Protein AF-A0A7M3Y4U2-F1 (afdb_monomer)

Radius of gyration: 15.52 Å; Cα contacts (8 Å, |Δi|>4): 144; chains: 1; bounding box: 32×46×36 Å

Solvent-accessible surface area (backbone atoms only — not comparable to full-atom values): 6917 Å² total; per-residue (Å²): 133,82,71,52,59,46,69,61,58,70,88,85,63,53,74,67,56,45,51,53,48,48,48,63,76,41,49,93,71,68,41,73,40,71,36,90,84,83,67,44,84,40,71,54,54,86,77,40,55,74,40,48,49,84,37,70,68,49,41,52,54,48,53,53,50,51,55,50,42,53,54,44,35,75,76,33,85,86,51,80,69,74,58,90,70,64,64,53,79,35,47,36,38,36,48,44,80,38,100,87,76,47,73,47,79,48,64,28,26,27,34,77,78,132

Nearest PDB structures (foldseek):
  7oq4-assembly1_H  TM=7.640E-01  e=1.703E-04  Sulfolobus acidocaldarius DSM 639
  5flm-assembly1_E  TM=7.766E-01  e=2.681E-04  Bos taurus
  9bz0-assembly1_E  TM=7.769E-01  e=4.221E-04  Sus scrofa
  5iy8-assembly1_E  TM=7.600E-01  e=1.116E-03  Homo sapiens
  8yqt-assembly1_D  TM=7.528E-01  e=2.953E-03  African swine fever virus

Structure (mmCIF, N/CA/C/O backbone):
data_AF-A0A7M3Y4U2-F1
#
_entry.id   AF-A0A7M3Y4U2-F1
#
loop_
_atom_site.group_PDB
_atom_site.id
_atom_site.type_symbol
_atom_site.label_atom_id
_atom_site.label_alt_id
_atom_site.label_comp_id
_atom_site.label_asym_id
_atom_site.label_entity_id
_atom_site.label_seq_id
_atom_site.pdbx_PDB_ins_code
_atom_site.Cartn_x
_atom_site.Cartn_y
_atom_site.Cartn_z
_atom_site.occupancy
_atom_site.B_iso_or_equiv
_atom_site.auth_seq_id
_atom_site.auth_comp_id
_atom_site.auth_asym_id
_atom_site.auth_atom_id
_atom_site.pdbx_PDB_model_num
ATOM 1 N N . MET A 1 1 ? -1.571 -21.587 -3.862 1.00 48.47 1 MET A N 1
ATOM 2 C CA . MET A 1 1 ? -1.435 -21.076 -2.480 1.00 48.47 1 MET A CA 1
ATOM 3 C C . MET A 1 1 ? -1.798 -19.604 -2.533 1.00 48.47 1 MET A C 1
ATOM 5 O O . MET A 1 1 ? -1.183 -18.904 -3.318 1.00 48.47 1 MET A O 1
ATOM 9 N N . VAL A 1 2 ? -2.845 -19.166 -1.828 1.00 50.56 2 VAL A N 1
ATOM 10 C CA . VAL A 1 2 ? -3.208 -17.734 -1.793 1.00 50.56 2 VAL A CA 1
ATOM 11 C C . VAL A 1 2 ? -2.218 -17.045 -0.852 1.00 50.56 2 VAL A C 1
ATOM 13 O O . VAL A 1 2 ? -2.033 -17.578 0.249 1.00 50.56 2 VAL A O 1
ATOM 16 N N . PRO A 1 3 ? -1.556 -15.950 -1.259 1.00 65.62 3 PRO A N 1
ATOM 17 C CA . PRO A 1 3 ? -0.688 -15.184 -0.373 1.00 65.62 3 PRO A CA 1
ATOM 18 C C . PRO A 1 3 ? -1.444 -14.801 0.903 1.00 65.62 3 PRO A C 1
ATOM 20 O O . PRO A 1 3 ? -2.605 -14.408 0.854 1.00 65.62 3 PRO A O 1
ATOM 23 N N . HIS A 1 4 ? -0.810 -14.945 2.067 1.00 83.81 4 HIS A N 1
ATOM 24 C CA . HIS A 1 4 ? -1.434 -14.524 3.328 1.00 83.81 4 HIS A CA 1
ATOM 25 C C . HIS A 1 4 ? -1.507 -12.999 3.452 1.00 83.81 4 HIS A C 1
ATOM 27 O O . HIS A 1 4 ? -2.274 -12.489 4.266 1.00 83.81 4 HIS A O 1
ATOM 33 N N . GLN A 1 5 ? -0.677 -12.283 2.694 1.00 92.00 5 GLN A N 1
ATOM 34 C CA . GLN A 1 5 ? -0.603 -10.830 2.680 1.00 92.00 5 GLN A CA 1
ATOM 35 C C . GLN A 1 5 ? -0.321 -10.363 1.254 1.00 92.00 5 GLN A C 1
ATOM 37 O O . GLN A 1 5 ? 0.520 -10.956 0.577 1.00 92.00 5 GLN A O 1
ATOM 42 N N . GLU A 1 6 ? -1.028 -9.328 0.814 1.00 94.00 6 GLU A N 1
ATOM 43 C CA . GLU A 1 6 ? -0.902 -8.746 -0.521 1.00 94.00 6 GLU A CA 1
ATOM 44 C C . GLU A 1 6 ? -1.127 -7.232 -0.480 1.00 94.00 6 GLU A C 1
ATOM 46 O O . GLU A 1 6 ? -1.820 -6.716 0.398 1.00 94.00 6 GLU A O 1
ATOM 51 N N . LEU A 1 7 ? -0.505 -6.516 -1.414 1.00 96.56 7 LEU A N 1
ATOM 52 C CA . LEU A 1 7 ? -0.715 -5.082 -1.584 1.00 96.56 7 LEU A CA 1
ATOM 53 C C . LEU A 1 7 ? -2.092 -4.836 -2.210 1.00 96.56 7 LEU A C 1
ATOM 55 O O . LEU A 1 7 ? -2.477 -5.539 -3.144 1.00 96.56 7 LEU A O 1
ATOM 59 N N . VAL A 1 8 ? -2.816 -3.828 -1.727 1.00 96.69 8 VAL A N 1
ATOM 60 C CA . VAL A 1 8 ? -4.044 -3.372 -2.383 1.00 96.69 8 VAL A CA 1
ATOM 61 C C . VAL A 1 8 ? -3.674 -2.540 -3.617 1.00 96.69 8 VAL A C 1
ATOM 63 O O . VAL A 1 8 ? -2.973 -1.526 -3.527 1.00 96.69 8 VAL A O 1
ATOM 66 N N . GLY A 1 9 ? -4.129 -2.998 -4.784 1.00 96.00 9 GLY A N 1
ATOM 67 C CA . GLY A 1 9 ? -3.763 -2.428 -6.081 1.00 96.00 9 GLY A CA 1
ATOM 68 C C . GLY A 1 9 ? -2.353 -2.805 -6.546 1.00 96.00 9 GLY A C 1
ATOM 69 O O . GLY A 1 9 ? -1.506 -3.257 -5.774 1.00 96.00 9 GLY A O 1
ATOM 70 N N . ALA A 1 10 ? -2.081 -2.605 -7.837 1.00 95.25 10 ALA A N 1
ATOM 71 C CA . ALA A 1 10 ? -0.755 -2.864 -8.391 1.00 95.25 10 ALA A CA 1
ATOM 72 C C . ALA A 1 10 ? 0.284 -1.829 -7.891 1.00 95.25 10 ALA A C 1
ATOM 74 O O . ALA A 1 10 ? -0.086 -0.721 -7.494 1.00 95.25 10 ALA A O 1
ATOM 75 N N . PRO A 1 11 ? 1.588 -2.163 -7.880 1.00 94.56 11 PRO A N 1
ATOM 76 C CA . PRO A 1 11 ? 2.636 -1.256 -7.406 1.00 94.56 11 PRO A CA 1
ATOM 77 C C . PRO A 1 11 ? 2.694 0.076 -8.163 1.00 94.56 11 PRO A C 1
ATOM 79 O O . PRO A 1 11 ? 2.754 1.131 -7.539 1.00 94.56 11 PRO A O 1
ATOM 82 N N . ASN A 1 12 ? 2.633 0.021 -9.495 1.00 94.00 12 ASN A N 1
ATOM 83 C CA . ASN A 1 12 ? 2.857 1.153 -10.391 1.00 94.00 12 ASN A CA 1
ATOM 84 C C . ASN A 1 12 ? 1.539 1.595 -11.051 1.00 94.00 12 ASN A C 1
ATOM 86 O O . ASN A 1 12 ? 1.275 1.276 -12.208 1.00 94.00 12 ASN A O 1
ATOM 90 N N . ILE A 1 13 ? 0.687 2.254 -10.266 1.00 94.50 13 ILE A N 1
ATOM 91 C CA . ILE A 1 13 ? -0.629 2.772 -10.675 1.00 94.50 13 ILE A CA 1
ATOM 92 C C . ILE A 1 13 ? -0.721 4.263 -10.363 1.00 94.50 13 ILE A C 1
ATOM 94 O O . ILE A 1 13 ? 0.068 4.790 -9.573 1.00 94.50 13 ILE A O 1
ATOM 98 N N . SER A 1 14 ? -1.670 4.955 -10.988 1.00 93.75 14 SER A N 1
ATOM 99 C CA . SER A 1 14 ? -1.904 6.368 -10.688 1.00 93.75 14 SER A CA 1
ATOM 100 C C . SER A 1 14 ? -2.484 6.558 -9.276 1.00 93.75 14 SER A C 1
ATOM 102 O O . SER A 1 14 ? -3.020 5.628 -8.674 1.00 93.75 14 SER A O 1
ATOM 104 N N . ALA A 1 15 ? -2.408 7.781 -8.741 1.00 92.06 15 ALA A N 1
ATOM 105 C CA . ALA A 1 15 ? -3.023 8.105 -7.451 1.00 92.06 15 ALA A CA 1
ATOM 106 C C . ALA A 1 15 ? -4.555 7.938 -7.480 1.00 92.06 15 ALA A C 1
ATOM 108 O O . ALA A 1 15 ? -5.147 7.508 -6.494 1.00 92.06 15 ALA A O 1
ATOM 109 N N . GLU A 1 16 ? -5.186 8.225 -8.622 1.00 93.50 16 GLU A N 1
ATOM 110 C CA . GLU A 1 16 ? -6.626 8.041 -8.837 1.00 93.50 16 GLU A CA 1
ATOM 111 C C . GLU A 1 16 ? -7.006 6.555 -8.835 1.00 93.50 16 GLU A C 1
ATOM 113 O O . GLU A 1 16 ? -7.962 6.156 -8.173 1.00 93.50 16 GLU A O 1
ATOM 118 N N . GLU A 1 17 ? -6.226 5.718 -9.528 1.00 95.75 17 GLU A N 1
ATOM 119 C CA . GLU A 1 17 ? -6.417 4.263 -9.543 1.00 95.75 17 GLU A CA 1
ATOM 120 C C . GLU A 1 17 ? -6.192 3.659 -8.158 1.00 95.75 17 GLU A C 1
ATOM 122 O O . GLU A 1 17 ? -6.974 2.813 -7.722 1.00 95.75 17 GLU A O 1
ATOM 127 N N . GLN A 1 18 ? -5.155 4.117 -7.447 1.00 95.69 18 GLN A N 1
ATOM 128 C CA . GLN A 1 18 ? -4.907 3.726 -6.064 1.00 95.69 18 GLN A CA 1
ATOM 129 C C . GLN A 1 18 ? -6.100 4.088 -5.175 1.00 95.69 18 GLN A C 1
ATOM 131 O O . GLN A 1 18 ? -6.591 3.233 -4.441 1.00 95.69 18 GLN A O 1
ATOM 136 N N . PHE A 1 19 ? -6.584 5.329 -5.249 1.00 95.19 19 PHE A N 1
ATOM 137 C CA . PHE A 1 19 ? -7.742 5.766 -4.478 1.00 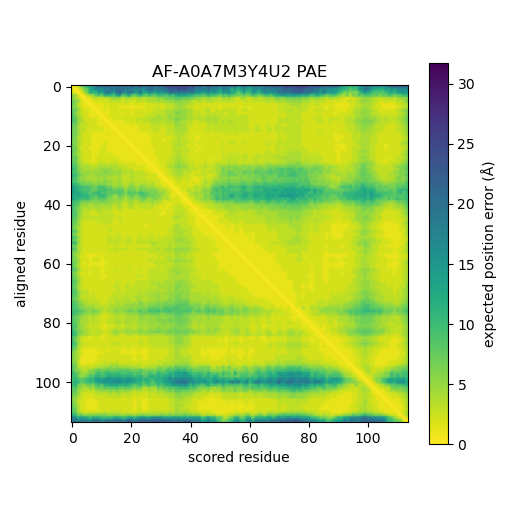95.19 19 PHE A CA 1
ATOM 138 C C . PHE A 1 19 ? -8.975 4.910 -4.784 1.00 95.19 19 PHE A C 1
ATOM 140 O O . PHE A 1 19 ? -9.656 4.484 -3.854 1.00 95.19 19 PHE A O 1
ATOM 147 N N . ALA A 1 20 ? -9.245 4.617 -6.059 1.00 95.81 20 ALA A N 1
ATOM 148 C CA . ALA A 1 20 ? -10.393 3.814 -6.467 1.00 95.81 20 ALA A CA 1
ATOM 149 C C 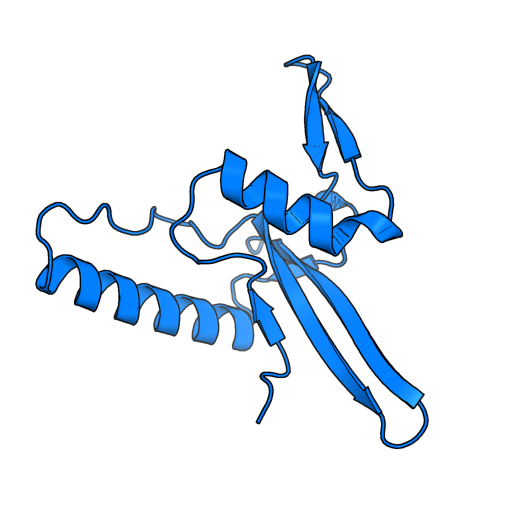. ALA A 1 20 ? -10.345 2.390 -5.884 1.00 95.81 20 ALA A C 1
ATOM 151 O O . ALA A 1 20 ? -11.306 1.964 -5.242 1.00 95.81 20 ALA A O 1
ATOM 152 N N . VAL A 1 21 ? -9.221 1.678 -6.043 1.00 97.31 21 VAL A N 1
ATOM 153 C CA . VAL A 1 21 ? -9.088 0.291 -5.559 1.00 97.31 21 VAL A CA 1
ATOM 154 C C . VAL A 1 21 ? -9.027 0.205 -4.032 1.00 97.31 21 VAL A C 1
ATOM 156 O O . VAL A 1 21 ? -9.624 -0.693 -3.440 1.00 97.31 21 VAL A O 1
ATOM 159 N N . GLU A 1 22 ? -8.347 1.147 -3.368 1.00 97.00 22 GLU A N 1
ATOM 160 C CA . GLU A 1 22 ? -8.301 1.196 -1.902 1.00 97.00 22 GLU A CA 1
ATOM 161 C C . GLU A 1 22 ? -9.675 1.555 -1.315 1.00 97.00 22 GLU A C 1
ATOM 163 O O . GLU A 1 22 ? -10.062 0.983 -0.298 1.00 97.00 22 GLU A O 1
ATOM 168 N N . SER A 1 23 ? -10.439 2.443 -1.963 1.00 95.56 23 SER A N 1
ATOM 169 C CA . SER A 1 23 ? -11.799 2.801 -1.534 1.00 95.56 23 SER A CA 1
ATOM 170 C C . SER A 1 23 ? -12.783 1.649 -1.679 1.00 95.56 23 SER A C 1
ATOM 172 O O . SER A 1 23 ? -13.611 1.456 -0.793 1.00 95.56 23 SER A O 1
ATOM 174 N N . GLU A 1 24 ? -12.687 0.872 -2.758 1.00 95.56 24 GLU A N 1
ATOM 175 C CA . GLU A 1 24 ? -13.530 -0.309 -2.964 1.00 95.56 24 GLU A CA 1
ATOM 176 C C . GLU A 1 24 ? -13.278 -1.371 -1.885 1.00 95.56 24 GLU A C 1
ATOM 178 O O . GLU A 1 24 ? -14.212 -1.846 -1.242 1.00 95.56 24 GLU A O 1
ATOM 183 N N . GLU A 1 25 ? -12.012 -1.708 -1.627 1.00 94.88 25 GLU A N 1
ATOM 184 C CA . GLU A 1 25 ? -11.641 -2.707 -0.615 1.00 94.88 25 GLU A CA 1
ATOM 185 C C . GLU A 1 25 ? -12.002 -2.271 0.814 1.00 94.88 25 GLU A C 1
ATOM 187 O O . GLU A 1 25 ? -12.296 -3.111 1.668 1.00 94.88 25 GLU A O 1
ATOM 192 N N . LEU A 1 26 ? -11.983 -0.963 1.086 1.00 95.44 26 LEU A N 1
ATOM 193 C CA . LEU A 1 26 ? -12.225 -0.396 2.413 1.00 95.44 26 LEU A CA 1
ATOM 194 C C . LEU A 1 26 ?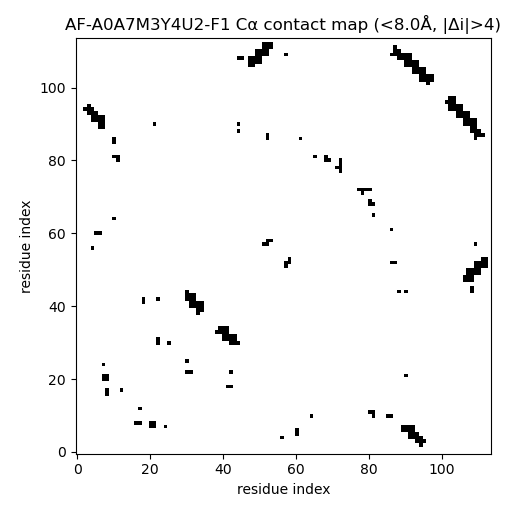 -13.646 0.148 2.615 1.00 95.44 26 LEU A C 1
ATOM 196 O O . LEU A 1 26 ? -13.933 0.691 3.687 1.00 95.44 26 LEU A O 1
ATOM 200 N N . GLU A 1 27 ? -14.542 -0.040 1.641 1.00 94.12 27 GLU A N 1
ATOM 201 C CA . GLU A 1 27 ? -15.945 0.392 1.700 1.00 94.12 27 GLU A CA 1
ATOM 202 C C . GLU A 1 27 ? -16.648 -0.014 3.010 1.00 94.12 27 GLU A C 1
ATOM 204 O O . GLU A 1 27 ? -17.233 0.871 3.644 1.00 94.12 27 GLU A O 1
ATOM 209 N N . PRO A 1 28 ? -16.485 -1.252 3.536 1.00 91.56 28 PRO A N 1
ATOM 210 C CA . PRO A 1 28 ? -17.182 -1.675 4.753 1.00 91.56 28 PRO A CA 1
ATOM 211 C C . PRO A 1 28 ? -16.819 -0.885 6.018 1.00 91.56 28 PRO A C 1
ATOM 213 O O . PRO A 1 28 ? -17.517 -0.983 7.029 1.00 91.56 28 PRO A O 1
ATOM 216 N N . TRP A 1 29 ? -15.710 -0.139 6.000 1.00 90.44 29 TRP A N 1
ATOM 217 C CA . TRP A 1 29 ? -15.234 0.654 7.134 1.00 90.44 29 TRP A CA 1
ATOM 218 C C . TRP A 1 29 ? -15.598 2.139 7.041 1.00 90.44 29 TRP A C 1
ATOM 220 O O . TRP A 1 29 ? -15.287 2.877 7.975 1.00 90.44 29 TRP A O 1
ATOM 230 N N . SER A 1 30 ? -16.255 2.584 5.962 1.00 90.25 30 SER A N 1
ATOM 231 C CA . SER A 1 30 ? -16.703 3.975 5.780 1.00 90.25 30 SER A CA 1
ATOM 232 C C . SER A 1 30 ? -15.601 5.011 6.054 1.00 90.25 30 SER A C 1
ATOM 234 O O . SER A 1 30 ? -15.801 5.979 6.788 1.00 90.25 30 SER A O 1
ATOM 236 N N . LEU A 1 31 ? -14.412 4.792 5.482 1.00 92.00 31 LEU A N 1
ATOM 237 C CA . LEU A 1 31 ? -13.218 5.615 5.730 1.00 92.00 31 LEU A CA 1
ATOM 238 C C . LEU A 1 31 ? -13.106 6.854 4.827 1.00 92.00 31 LEU A C 1
ATOM 240 O O . LEU A 1 31 ? -12.144 7.609 4.960 1.00 92.00 31 LEU A O 1
ATOM 244 N N . ILE A 1 32 ? -14.047 7.076 3.908 1.00 92.81 32 ILE A N 1
ATOM 245 C CA . ILE A 1 32 ? -14.026 8.235 3.005 1.00 92.81 32 ILE A CA 1
ATOM 246 C C . ILE A 1 32 ? -14.365 9.508 3.790 1.00 92.81 32 ILE A C 1
ATOM 248 O O . ILE A 1 32 ? -15.379 9.579 4.485 1.00 92.81 32 ILE A O 1
ATOM 252 N N . GLN A 1 33 ? -13.523 10.528 3.654 1.00 92.81 33 GLN A N 1
ATOM 253 C CA . GLN A 1 33 ? -13.691 11.852 4.246 1.00 92.81 33 GLN A CA 1
ATOM 254 C C . GLN A 1 33 ? -13.480 12.939 3.192 1.00 92.81 33 GLN A C 1
ATOM 256 O O . GLN A 1 33 ? -12.866 12.699 2.156 1.00 92.81 33 GLN A O 1
ATOM 261 N N . LEU A 1 34 ? -13.978 14.144 3.465 1.00 91.81 34 LEU A N 1
ATOM 262 C CA . LEU A 1 34 ? -13.645 15.319 2.668 1.00 91.81 34 LEU A CA 1
ATOM 263 C C . LEU A 1 34 ? -12.313 15.888 3.162 1.00 91.81 34 LEU A C 1
ATOM 265 O O . LEU A 1 34 ? -12.146 16.110 4.365 1.00 91.81 34 LEU A O 1
ATOM 269 N N . ASP A 1 35 ? -11.382 16.125 2.251 1.00 88.06 35 ASP A N 1
ATOM 270 C CA . ASP A 1 35 ? -10.178 16.885 2.543 1.00 88.06 35 ASP A CA 1
ATOM 271 C C . ASP A 1 35 ? -10.547 18.351 2.821 1.00 88.06 35 ASP A C 1
ATOM 273 O O . ASP A 1 35 ? -11.306 18.972 2.073 1.00 88.06 35 ASP A O 1
ATOM 277 N N . SER A 1 36 ? -10.055 18.904 3.930 1.00 85.12 36 SER A N 1
ATOM 278 C CA . SER A 1 36 ? -10.414 20.259 4.360 1.00 85.12 36 SER A CA 1
ATOM 279 C C . SER A 1 36 ? -9.756 21.366 3.536 1.00 85.12 36 SER A C 1
ATOM 281 O O . SER A 1 36 ? -10.220 22.503 3.589 1.00 85.12 36 SER A O 1
ATOM 283 N N . GLU A 1 37 ? -8.672 21.060 2.824 1.00 87.38 37 GLU A N 1
ATOM 284 C CA . GLU A 1 37 ? -7.909 22.023 2.033 1.00 87.38 37 GLU A CA 1
ATOM 285 C C . GLU A 1 37 ? -8.350 22.010 0.570 1.00 87.38 37 GLU A C 1
ATOM 287 O O . GLU A 1 37 ? -8.563 23.073 -0.016 1.00 87.38 37 GLU A O 1
ATOM 292 N N . THR A 1 38 ? -8.528 20.823 -0.016 1.00 87.38 38 THR A N 1
ATOM 293 C CA . THR A 1 38 ? -8.889 20.677 -1.436 1.00 87.38 38 THR A CA 1
ATOM 294 C C . THR A 1 38 ? -10.391 20.525 -1.665 1.00 87.38 38 THR A C 1
ATOM 296 O O . THR A 1 38 ? -10.884 20.840 -2.748 1.00 87.38 38 THR A O 1
ATOM 299 N N . GLY A 1 39 ? -11.141 20.062 -0.660 1.00 87.44 39 GLY A N 1
ATOM 300 C CA . GLY A 1 39 ? -12.551 19.697 -0.809 1.00 87.44 39 GLY A CA 1
ATOM 301 C C . GLY A 1 39 ? -12.772 18.391 -1.580 1.00 87.44 39 GLY A C 1
ATOM 302 O O . GLY A 1 39 ? -13.915 18.068 -1.905 1.00 87.44 39 GLY A O 1
ATOM 303 N N . GLU A 1 40 ? -11.713 17.643 -1.889 1.00 89.56 40 GLU A N 1
ATOM 304 C CA . GLU A 1 40 ? -11.794 16.359 -2.586 1.00 89.56 40 GLU A CA 1
ATOM 305 C C . GLU A 1 40 ? -12.046 15.203 -1.609 1.00 89.56 40 GLU A C 1
ATOM 307 O O . GLU A 1 40 ? -11.849 15.321 -0.398 1.00 89.56 40 GLU A O 1
ATOM 312 N N . GLN A 1 41 ? -12.504 14.059 -2.124 1.00 91.44 41 GLN A N 1
ATOM 313 C CA . GLN A 1 41 ? -12.615 12.854 -1.306 1.00 91.44 41 GLN A CA 1
ATOM 314 C C . GLN A 1 41 ? -11.222 12.278 -1.041 1.00 91.44 41 GLN A C 1
ATOM 316 O O . GLN A 1 41 ? -10.457 12.031 -1.968 1.00 91.44 41 GLN A O 1
ATOM 321 N N . ARG A 1 42 ? -10.924 12.009 0.230 1.00 92.31 42 ARG A N 1
ATOM 322 C CA . ARG A 1 42 ? -9.727 11.291 0.670 1.00 92.31 42 ARG A CA 1
ATOM 323 C C . ARG A 1 42 ? -10.117 10.076 1.495 1.00 92.31 42 ARG A C 1
ATOM 325 O O . ARG A 1 42 ? -11.162 10.056 2.145 1.00 92.31 42 ARG A O 1
ATOM 332 N N . LEU A 1 43 ? -9.242 9.081 1.530 1.00 94.25 43 LEU A N 1
ATOM 333 C CA . LEU A 1 43 ? -9.413 7.935 2.412 1.00 94.25 43 LEU A CA 1
ATOM 334 C C . LEU A 1 43 ? -8.654 8.176 3.721 1.00 94.25 43 LEU A C 1
ATOM 336 O O . LEU A 1 43 ? -7.464 8.488 3.699 1.00 94.25 43 LEU A O 1
ATOM 340 N N . ALA A 1 44 ? -9.332 8.030 4.861 1.00 94.88 44 ALA A N 1
ATOM 341 C CA . ALA A 1 44 ? -8.766 8.224 6.197 1.00 94.88 44 ALA A CA 1
ATOM 342 C C . ALA A 1 44 ? -7.898 7.029 6.638 1.00 94.88 44 ALA A C 1
ATOM 344 O O . ALA A 1 44 ? -8.158 6.368 7.650 1.00 94.88 44 ALA A O 1
ATOM 345 N N . LYS A 1 45 ? -6.872 6.718 5.836 1.00 94.19 45 LYS A N 1
ATOM 346 C CA . LYS A 1 45 ? -5.967 5.572 6.015 1.00 94.19 45 LYS A CA 1
ATOM 347 C C . LYS A 1 45 ? -5.246 5.598 7.355 1.00 94.19 45 LYS A C 1
ATOM 349 O O . LYS A 1 45 ? -4.907 4.542 7.883 1.00 94.19 45 LYS A O 1
ATOM 354 N N . GLU A 1 46 ? -5.059 6.776 7.944 1.00 93.94 46 GLU A N 1
ATOM 355 C CA . GLU A 1 46 ? -4.439 6.960 9.255 1.00 93.94 46 GLU A CA 1
ATOM 356 C C . GLU A 1 46 ? -5.167 6.232 10.398 1.00 93.94 46 GLU A C 1
ATOM 358 O O . GLU A 1 46 ? -4.562 5.984 11.445 1.00 93.94 46 GLU A O 1
ATOM 363 N N . LEU A 1 47 ? -6.441 5.876 10.196 1.00 95.12 47 LEU A N 1
ATOM 364 C CA . LEU A 1 47 ? -7.257 5.119 11.147 1.00 95.12 47 LEU A CA 1
ATOM 365 C C . LEU A 1 47 ? -7.001 3.605 11.088 1.00 95.12 47 LEU A C 1
ATOM 367 O O . LEU A 1 47 ? -7.408 2.875 11.995 1.00 95.12 47 LEU A O 1
ATOM 371 N N . LEU A 1 48 ? -6.329 3.117 10.042 1.00 96.44 48 LEU A N 1
ATOM 372 C CA . LEU A 1 48 ? -5.993 1.705 9.908 1.00 96.44 48 LEU A CA 1
ATOM 373 C C . LEU A 1 48 ? -4.850 1.316 10.861 1.00 96.44 48 LEU A C 1
ATOM 375 O O . LEU A 1 48 ? -3.931 2.105 11.110 1.00 96.44 48 LEU A O 1
ATOM 379 N N . PRO A 1 49 ? -4.830 0.066 11.360 1.00 96.56 49 PRO A N 1
ATOM 380 C CA . PRO A 1 49 ? -3.678 -0.461 12.077 1.00 96.56 49 PRO A CA 1
ATOM 381 C C . PRO A 1 49 ? -2.400 -0.341 11.240 1.00 96.56 49 PRO A C 1
ATOM 383 O O . PRO A 1 49 ? -2.373 -0.706 10.068 1.00 96.56 49 PRO A O 1
ATOM 386 N N . LYS A 1 50 ? -1.312 0.128 11.846 1.00 96.69 50 LYS A N 1
ATOM 387 C CA . LYS A 1 50 ? -0.066 0.423 11.123 1.00 96.69 50 LYS A CA 1
ATOM 388 C C . LYS A 1 50 ? 0.828 -0.809 10.996 1.00 96.69 50 LYS A C 1
ATOM 390 O O . LYS A 1 50 ? 0.832 -1.670 11.883 1.00 96.69 50 LYS A O 1
ATOM 395 N N . ILE A 1 51 ? 1.600 -0.895 9.918 1.00 97.06 51 ILE A N 1
ATOM 396 C CA . ILE A 1 51 ? 2.730 -1.815 9.729 1.00 97.06 51 ILE A CA 1
ATOM 397 C C . ILE A 1 51 ? 3.939 -1.001 9.267 1.00 97.06 51 ILE A C 1
ATOM 399 O O . ILE A 1 51 ? 3.793 -0.087 8.462 1.00 97.06 51 ILE A O 1
ATOM 403 N N . LEU A 1 52 ? 5.121 -1.288 9.809 1.00 97.00 52 LEU A N 1
ATOM 404 C CA . LEU A 1 52 ? 6.322 -0.554 9.422 1.00 97.00 52 LEU A CA 1
ATOM 405 C C . LEU A 1 52 ? 6.770 -0.978 8.028 1.00 97.00 52 LEU A C 1
ATOM 407 O O . LEU A 1 52 ? 6.709 -2.158 7.688 1.00 97.00 52 LEU A O 1
ATOM 411 N N . ILE A 1 53 ? 7.306 -0.034 7.261 1.00 95.88 53 ILE A N 1
ATOM 412 C CA . ILE A 1 53 ? 7.937 -0.321 5.974 1.00 95.88 53 ILE A CA 1
ATOM 413 C C . ILE A 1 53 ? 9.066 -1.345 6.128 1.00 95.88 53 ILE A C 1
ATOM 415 O O . ILE A 1 53 ? 9.268 -2.164 5.244 1.00 95.88 53 ILE A O 1
ATOM 419 N N . THR A 1 54 ? 9.761 -1.353 7.269 1.00 96.00 54 THR A N 1
ATOM 420 C CA . THR A 1 54 ? 10.841 -2.294 7.608 1.00 96.00 54 THR A CA 1
ATOM 421 C C . THR A 1 54 ? 10.356 -3.682 8.036 1.00 96.00 54 THR A C 1
ATOM 423 O O . THR A 1 54 ? 11.186 -4.545 8.321 1.00 96.00 54 THR A O 1
ATOM 426 N N . ASP A 1 55 ? 9.042 -3.927 8.087 1.00 96.31 55 ASP A N 1
ATOM 427 C CA . ASP A 1 55 ? 8.509 -5.268 8.325 1.00 96.31 55 ASP A CA 1
ATOM 428 C C . ASP A 1 55 ? 8.986 -6.228 7.214 1.00 96.31 55 ASP A C 1
ATOM 430 O O . ASP A 1 55 ? 8.904 -5.873 6.032 1.00 96.31 55 ASP A O 1
ATOM 434 N N . PRO A 1 56 ? 9.469 -7.442 7.546 1.00 95.88 56 PRO A N 1
ATOM 435 C CA . PRO A 1 56 ? 10.008 -8.371 6.555 1.00 95.88 56 PRO A CA 1
ATOM 436 C C . PRO A 1 56 ? 9.052 -8.680 5.400 1.00 95.88 56 PRO A C 1
ATOM 438 O O . PRO A 1 56 ? 9.498 -8.832 4.267 1.00 95.88 56 PRO A O 1
ATOM 441 N N . ILE A 1 57 ? 7.742 -8.760 5.650 1.00 94.75 57 ILE A N 1
ATOM 442 C CA . ILE A 1 57 ? 6.773 -9.035 4.582 1.00 94.75 57 ILE A CA 1
ATOM 443 C C . ILE A 1 57 ? 6.614 -7.831 3.659 1.00 94.75 57 ILE A C 1
ATOM 445 O O . ILE A 1 57 ? 6.521 -8.005 2.444 1.00 94.75 57 ILE A O 1
ATOM 449 N N . VAL A 1 58 ? 6.629 -6.619 4.213 1.00 96.38 58 VAL A N 1
ATOM 450 C CA . VAL A 1 58 ? 6.581 -5.394 3.409 1.00 96.38 58 VAL A CA 1
ATOM 451 C C . VAL A 1 58 ? 7.840 -5.274 2.550 1.00 96.38 58 VAL A C 1
ATOM 453 O O . VAL A 1 58 ? 7.726 -4.980 1.363 1.00 96.38 58 VAL A O 1
ATOM 456 N N . GLN A 1 59 ? 9.018 -5.585 3.101 1.00 96.25 59 GLN A N 1
ATOM 457 C CA . GLN A 1 59 ? 10.271 -5.606 2.337 1.00 96.25 59 GLN A CA 1
ATOM 458 C C . GLN A 1 59 ? 10.249 -6.647 1.212 1.00 96.25 59 GLN A C 1
ATOM 460 O O . GLN A 1 59 ? 10.582 -6.309 0.084 1.00 96.25 59 GLN A O 1
ATOM 465 N N . VAL A 1 60 ? 9.760 -7.868 1.459 1.00 96.25 60 VAL A N 1
ATOM 466 C CA . VAL A 1 60 ? 9.634 -8.893 0.405 1.00 96.25 60 VAL A CA 1
ATOM 467 C C . VAL A 1 60 ? 8.702 -8.439 -0.724 1.00 96.25 60 VAL A C 1
ATOM 469 O O . VAL A 1 60 ? 9.020 -8.631 -1.896 1.00 96.25 60 VAL A O 1
ATOM 472 N N . ILE A 1 61 ? 7.558 -7.828 -0.397 1.00 95.94 61 ILE A N 1
ATOM 473 C CA . ILE A 1 61 ? 6.630 -7.287 -1.406 1.00 95.94 61 ILE A CA 1
ATOM 474 C C . ILE A 1 61 ? 7.300 -6.163 -2.198 1.00 95.94 61 ILE A C 1
ATOM 476 O O . ILE A 1 61 ? 7.199 -6.135 -3.425 1.00 95.94 61 ILE A O 1
ATOM 480 N N . LYS A 1 62 ? 8.000 -5.261 -1.502 1.00 95.75 62 LYS A N 1
ATOM 481 C CA . LYS A 1 62 ? 8.726 -4.148 -2.110 1.00 95.75 62 LYS A CA 1
ATOM 482 C C . LYS A 1 62 ? 9.786 -4.648 -3.093 1.00 95.75 62 LYS A C 1
ATOM 484 O O . LYS A 1 62 ? 9.755 -4.263 -4.256 1.00 95.75 62 LYS A O 1
ATOM 489 N N . GLU A 1 63 ? 10.665 -5.540 -2.649 1.00 96.56 63 GLU A N 1
ATOM 490 C CA . GLU A 1 63 ? 11.744 -6.112 -3.460 1.00 96.56 63 GLU A CA 1
ATOM 491 C C . GLU A 1 63 ? 11.199 -6.874 -4.675 1.00 96.56 63 GLU A C 1
ATOM 493 O O . GLU A 1 63 ? 11.721 -6.735 -5.781 1.00 96.56 63 GLU A O 1
ATOM 498 N N . ALA A 1 64 ? 10.122 -7.649 -4.502 1.00 95.75 64 ALA A N 1
ATOM 499 C CA . ALA A 1 64 ? 9.487 -8.369 -5.603 1.00 95.75 64 ALA A CA 1
ATOM 500 C C . ALA A 1 64 ? 8.898 -7.416 -6.656 1.00 95.75 64 ALA A C 1
ATOM 502 O O . ALA A 1 64 ? 9.067 -7.648 -7.854 1.00 95.75 64 ALA A O 1
ATOM 503 N N . ALA A 1 65 ? 8.230 -6.344 -6.222 1.00 96.50 65 ALA A N 1
ATOM 504 C CA . ALA A 1 65 ? 7.681 -5.329 -7.116 1.00 96.50 65 ALA A CA 1
ATOM 505 C C . ALA A 1 65 ? 8.784 -4.535 -7.834 1.00 96.50 65 ALA A C 1
ATOM 507 O O . ALA A 1 65 ? 8.693 -4.325 -9.039 1.00 96.50 65 ALA A O 1
ATOM 508 N N . GLU A 1 66 ? 9.853 -4.154 -7.134 1.00 96.62 66 GLU A N 1
ATOM 509 C CA . GLU A 1 66 ? 11.001 -3.455 -7.725 1.00 96.62 66 GLU A CA 1
ATOM 510 C C . GLU A 1 66 ? 11.741 -4.338 -8.741 1.00 96.62 66 GLU A C 1
ATOM 512 O O . GLU A 1 66 ? 12.107 -3.869 -9.817 1.00 96.62 66 GLU A O 1
ATOM 517 N N . ALA A 1 67 ? 11.891 -5.638 -8.470 1.00 96.75 67 ALA A N 1
ATOM 518 C CA . ALA A 1 67 ? 12.458 -6.580 -9.435 1.00 96.75 67 ALA A CA 1
ATOM 519 C C . ALA A 1 67 ? 11.598 -6.702 -10.708 1.00 96.75 67 ALA A C 1
ATOM 521 O O . ALA A 1 67 ? 12.137 -6.769 -11.816 1.00 96.75 67 ALA A O 1
ATOM 522 N N . GLN A 1 68 ? 10.267 -6.708 -10.568 1.00 96.00 68 GLN A N 1
ATOM 523 C CA . GLN A 1 68 ? 9.346 -6.695 -11.710 1.00 96.00 68 GLN A CA 1
ATOM 524 C C . GLN A 1 68 ? 9.421 -5.380 -12.490 1.00 96.00 68 GLN A C 1
ATOM 526 O O . GLN A 1 68 ? 9.430 -5.409 -13.718 1.00 96.00 68 GLN A O 1
ATOM 531 N N . ASP A 1 69 ? 9.514 -4.248 -11.797 1.00 96.38 69 ASP A N 1
ATOM 532 C CA . ASP A 1 69 ? 9.614 -2.920 -12.404 1.00 96.38 69 ASP A CA 1
ATOM 533 C C . ASP A 1 69 ? 10.909 -2.761 -13.216 1.00 96.38 6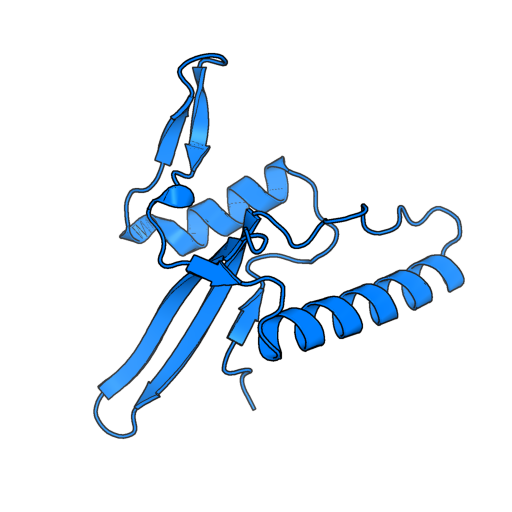9 ASP A C 1
ATOM 535 O O . ASP A 1 69 ? 10.878 -2.308 -14.359 1.00 96.38 69 ASP A O 1
ATOM 539 N N . VAL A 1 70 ? 12.038 -3.252 -12.690 1.00 95.88 70 VAL A N 1
ATOM 540 C CA . VAL A 1 70 ? 13.317 -3.307 -13.420 1.00 95.88 70 VAL A CA 1
ATOM 541 C C . VAL A 1 70 ? 13.206 -4.177 -14.673 1.00 95.88 70 VAL A C 1
ATOM 543 O O . VAL A 1 70 ? 13.694 -3.792 -15.738 1.00 95.88 70 VAL A O 1
ATOM 546 N N . ALA A 1 71 ? 12.553 -5.339 -14.579 1.00 96.19 71 ALA A N 1
ATOM 547 C CA . ALA A 1 71 ? 12.330 -6.201 -15.738 1.00 96.19 71 ALA A CA 1
ATOM 548 C C . ALA A 1 71 ? 11.419 -5.533 -16.787 1.00 96.19 71 ALA A C 1
ATOM 550 O O . ALA A 1 71 ? 11.681 -5.648 -17.986 1.00 96.19 71 ALA A O 1
ATOM 551 N N . ALA A 1 72 ? 10.388 -4.804 -16.350 1.00 95.44 72 ALA A N 1
ATOM 552 C CA . ALA A 1 72 ? 9.494 -4.051 -17.225 1.00 95.44 72 ALA A CA 1
ATOM 553 C C . ALA A 1 72 ? 10.227 -2.909 -17.943 1.00 95.44 72 ALA A C 1
ATOM 555 O O . ALA A 1 72 ? 10.096 -2.778 -19.158 1.00 95.44 72 ALA A O 1
ATOM 556 N N . LEU A 1 73 ? 11.068 -2.156 -17.228 1.00 94.69 73 LEU A N 1
ATOM 557 C CA . LEU A 1 73 ? 11.907 -1.103 -17.805 1.00 94.69 73 LEU A CA 1
ATOM 558 C C . LEU A 1 73 ? 12.905 -1.650 -18.833 1.00 94.69 73 LEU A C 1
ATOM 560 O O . LEU A 1 73 ? 13.126 -1.041 -19.877 1.00 94.69 73 LEU A O 1
ATOM 564 N N . ALA A 1 74 ? 13.488 -2.822 -18.569 1.00 95.19 74 ALA A N 1
ATOM 565 C CA . ALA A 1 74 ? 14.384 -3.481 -19.516 1.00 95.19 74 ALA A CA 1
ATOM 566 C C . ALA A 1 74 ? 13.659 -3.939 -20.796 1.00 95.19 74 ALA A C 1
ATOM 568 O O . ALA A 1 74 ? 14.258 -3.942 -21.872 1.00 95.19 74 ALA A O 1
ATOM 569 N N . ALA A 1 75 ? 12.384 -4.328 -20.690 1.00 96.62 75 ALA A N 1
ATOM 570 C CA . ALA A 1 75 ? 11.562 -4.751 -21.824 1.00 96.62 75 ALA A CA 1
ATOM 571 C C . ALA A 1 75 ? 10.944 -3.574 -22.602 1.00 96.62 75 ALA A C 1
ATOM 573 O O . ALA A 1 75 ? 10.714 -3.694 -23.805 1.00 96.62 75 ALA A O 1
ATOM 574 N N . ASN A 1 76 ? 10.675 -2.452 -21.931 1.00 95.31 76 ASN A N 1
ATOM 575 C CA . ASN A 1 76 ? 10.077 -1.251 -22.501 1.00 95.31 76 ASN A CA 1
ATOM 576 C C . ASN A 1 76 ? 10.781 0.013 -21.962 1.00 95.31 76 ASN A C 1
ATOM 578 O O . ASN A 1 76 ? 10.501 0.420 -20.835 1.00 95.31 76 ASN A O 1
ATOM 582 N N . PRO A 1 77 ? 11.635 0.679 -22.762 1.00 92.25 77 PRO A N 1
ATOM 583 C CA . PRO A 1 77 ? 12.334 1.897 -22.343 1.00 92.25 77 PRO A CA 1
ATOM 584 C C . PRO A 1 77 ? 11.426 3.080 -21.975 1.00 92.25 77 PRO A C 1
ATOM 586 O O . PRO A 1 77 ? 11.860 3.955 -21.231 1.00 92.25 77 PRO A O 1
ATOM 589 N N . ASP A 1 78 ? 10.183 3.106 -22.467 1.00 94.81 78 ASP A N 1
ATOM 590 C CA . ASP A 1 78 ? 9.199 4.147 -22.138 1.00 94.81 78 ASP A CA 1
ATOM 591 C C . ASP A 1 78 ? 8.428 3.840 -20.839 1.00 94.81 78 ASP A C 1
ATOM 593 O O . ASP A 1 78 ? 7.557 4.609 -20.423 1.00 94.81 78 ASP A O 1
ATOM 597 N N . HIS A 1 79 ? 8.719 2.708 -20.187 1.00 93.06 79 HIS A N 1
ATOM 598 C CA . HIS A 1 79 ? 8.141 2.354 -18.895 1.00 93.06 79 HIS A CA 1
ATOM 599 C C . HIS A 1 79 ? 8.537 3.384 -17.838 1.00 93.06 79 HIS A C 1
ATOM 601 O O . HIS A 1 79 ? 9.717 3.661 -17.615 1.00 93.06 79 HIS A O 1
ATOM 607 N N . LYS A 1 80 ? 7.542 3.940 -17.148 1.00 93.38 80 LYS A N 1
ATOM 608 C CA . LYS A 1 80 ? 7.782 4.846 -16.029 1.00 93.38 80 LYS A CA 1
ATOM 609 C C . LYS A 1 80 ? 8.116 4.006 -14.793 1.00 93.38 80 LYS A C 1
ATOM 611 O O . LYS A 1 80 ? 7.233 3.284 -14.342 1.00 93.38 80 LYS A O 1
ATOM 616 N N . PRO A 1 81 ? 9.329 4.101 -14.225 1.00 93.50 81 PRO A N 1
ATOM 617 C CA . PRO A 1 81 ? 9.701 3.292 -13.073 1.00 93.50 81 PRO A CA 1
ATOM 618 C C . PRO A 1 81 ? 8.918 3.690 -11.819 1.00 93.50 81 PRO A C 1
ATOM 620 O O . PRO A 1 81 ? 8.411 4.815 -11.709 1.00 93.50 81 PRO A O 1
ATOM 623 N N . LEU A 1 82 ? 8.874 2.774 -10.853 1.00 95.06 82 LEU A N 1
ATOM 624 C CA . LEU A 1 82 ? 8.349 3.043 -9.518 1.00 95.06 82 LEU A CA 1
ATOM 625 C C . LEU A 1 82 ? 9.063 4.248 -8.887 1.00 95.06 82 LEU A C 1
ATOM 627 O O . LEU A 1 82 ? 10.287 4.389 -8.949 1.00 95.06 82 LEU A O 1
ATOM 631 N N . ALA A 1 83 ? 8.286 5.128 -8.257 1.00 92.88 83 ALA A N 1
ATOM 632 C CA . ALA A 1 83 ? 8.828 6.286 -7.559 1.00 92.88 83 ALA A CA 1
ATOM 633 C C . ALA A 1 83 ? 9.602 5.869 -6.295 1.00 92.88 83 ALA A C 1
ATOM 635 O O . ALA A 1 83 ? 9.317 4.849 -5.666 1.00 92.88 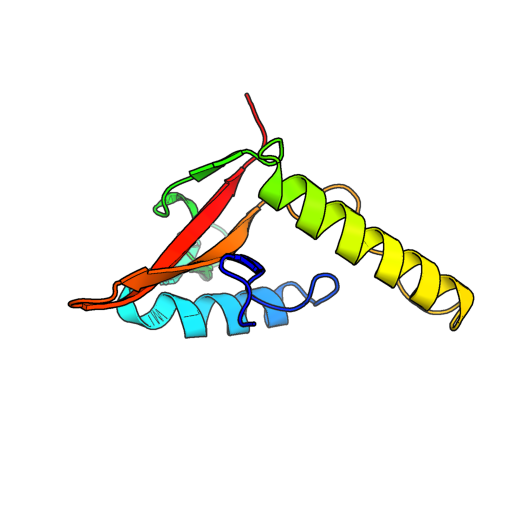83 ALA A O 1
ATOM 636 N N . SER A 1 84 ? 10.555 6.700 -5.865 1.00 89.06 84 SER A N 1
ATOM 637 C CA . SER A 1 84 ? 11.178 6.513 -4.551 1.00 89.06 84 SER A CA 1
ATOM 638 C C . SER A 1 84 ? 10.109 6.572 -3.455 1.00 89.06 84 SER A C 1
ATOM 640 O O . SER A 1 84 ? 9.268 7.469 -3.466 1.00 89.06 84 SER A O 1
ATOM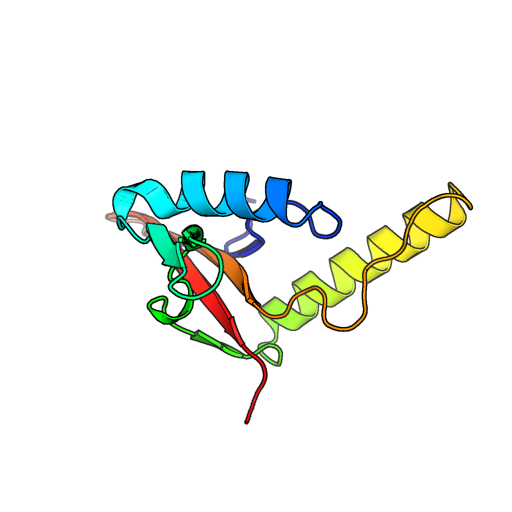 642 N N . GLY A 1 85 ? 10.129 5.614 -2.526 1.00 91.00 85 GLY A N 1
ATOM 643 C CA . GLY A 1 85 ? 9.157 5.548 -1.429 1.00 91.00 85 GLY A CA 1
ATOM 644 C C . GLY A 1 85 ? 7.737 5.133 -1.837 1.00 91.00 85 GLY A C 1
ATOM 645 O O . GLY A 1 85 ? 6.839 5.246 -1.014 1.00 91.00 85 GLY A O 1
ATOM 646 N N . TRP A 1 86 ? 7.518 4.616 -3.055 1.00 95.44 86 TRP A N 1
ATOM 647 C CA . TRP A 1 86 ? 6.187 4.297 -3.612 1.00 95.44 86 TRP A CA 1
ATOM 648 C C . TRP A 1 86 ? 5.274 3.430 -2.726 1.00 95.44 86 TRP A C 1
ATOM 650 O O . TRP A 1 86 ? 4.055 3.460 -2.882 1.00 95.44 86 TRP A O 1
ATOM 660 N N . ILE A 1 87 ? 5.855 2.610 -1.846 1.00 96.00 87 ILE A N 1
ATOM 661 C CA . ILE A 1 87 ? 5.111 1.684 -0.986 1.00 96.00 87 ILE A CA 1
ATOM 662 C C . ILE A 1 87 ? 4.637 2.335 0.322 1.00 96.00 87 ILE A C 1
ATOM 664 O O . ILE A 1 87 ? 3.770 1.788 1.003 1.00 96.00 87 ILE A O 1
ATOM 668 N N . ALA A 1 88 ? 5.198 3.489 0.696 1.00 94.75 88 ALA A N 1
ATOM 669 C CA . ALA A 1 88 ? 4.722 4.246 1.845 1.00 94.75 88 ALA A CA 1
ATOM 670 C C . ALA A 1 88 ? 3.285 4.726 1.596 1.00 94.75 88 ALA A C 1
ATOM 672 O O . ALA A 1 88 ? 2.906 5.008 0.462 1.00 94.75 88 ALA A O 1
ATOM 673 N N . ASP A 1 89 ? 2.474 4.781 2.655 1.00 95.50 89 ASP A N 1
ATOM 674 C CA . ASP A 1 89 ? 1.055 5.158 2.590 1.00 95.50 89 ASP A CA 1
ATOM 675 C C . ASP A 1 89 ? 0.170 4.208 1.746 1.00 95.50 89 ASP A C 1
ATOM 677 O O . ASP A 1 89 ? -1.008 4.476 1.513 1.00 95.50 89 ASP A O 1
ATOM 681 N N . ARG A 1 90 ? 0.684 3.048 1.318 1.00 97.25 90 ARG A N 1
ATOM 682 C CA . ARG A 1 90 ? -0.122 2.000 0.674 1.00 97.25 90 ARG A CA 1
ATOM 683 C C . ARG A 1 90 ? -0.812 1.104 1.700 1.00 97.25 90 ARG A C 1
ATOM 685 O O . ARG A 1 90 ? -0.346 0.937 2.833 1.00 97.25 90 ARG A O 1
ATOM 692 N N . VAL A 1 91 ? -1.914 0.483 1.283 1.00 97.56 91 VAL A N 1
ATOM 693 C CA . VAL A 1 91 ? -2.674 -0.456 2.118 1.00 97.56 91 VAL A CA 1
ATOM 694 C C . VAL A 1 91 ? -2.247 -1.904 1.859 1.00 97.56 91 VAL A C 1
ATOM 696 O O . VAL A 1 91 ? -2.215 -2.379 0.725 1.00 97.56 91 VAL A O 1
ATOM 699 N N . LEU A 1 92 ? -1.955 -2.634 2.937 1.00 97.31 92 LEU A N 1
ATOM 700 C CA . LEU A 1 92 ? -1.689 -4.071 2.925 1.00 97.31 92 LEU A CA 1
ATOM 701 C C . LEU A 1 92 ? -2.938 -4.848 3.352 1.00 97.31 92 LEU A C 1
ATOM 703 O O . LEU A 1 92 ? -3.454 -4.643 4.453 1.00 97.31 92 LEU A O 1
ATOM 707 N N . LYS A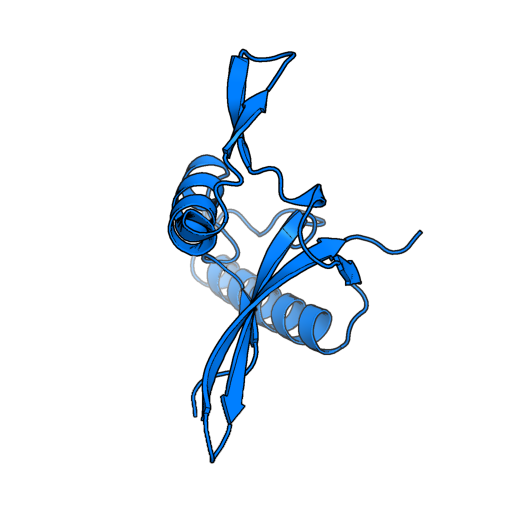 1 93 ? -3.380 -5.790 2.520 1.00 96.50 93 LYS A N 1
ATOM 708 C CA . LYS A 1 93 ? -4.461 -6.735 2.807 1.00 96.50 93 LYS A CA 1
ATOM 709 C C . LYS A 1 93 ? -3.891 -8.004 3.430 1.00 96.50 93 LYS A C 1
ATOM 711 O O . LYS A 1 93 ? -2.983 -8.630 2.894 1.00 96.50 93 LYS A O 1
ATOM 716 N N . VAL A 1 94 ? -4.431 -8.397 4.576 1.00 94.75 94 VAL A N 1
ATOM 717 C CA . VAL A 1 94 ? -4.029 -9.565 5.364 1.00 94.75 94 VAL A CA 1
ATOM 718 C C . VAL A 1 94 ? -5.167 -10.576 5.360 1.00 94.75 94 VAL A C 1
ATOM 720 O O . VAL A 1 94 ? -6.213 -10.353 5.966 1.00 94.75 94 VAL A O 1
ATOM 723 N N . ILE A 1 95 ? -4.943 -11.719 4.718 1.00 92.06 95 ILE A N 1
ATOM 724 C CA . ILE A 1 95 ? -5.912 -12.804 4.578 1.00 92.06 95 ILE A CA 1
ATOM 725 C C . ILE A 1 95 ? -5.566 -13.901 5.587 1.00 92.06 95 ILE A C 1
ATOM 727 O O . ILE A 1 95 ? -4.630 -14.687 5.412 1.00 92.06 95 ILE A O 1
ATOM 731 N N . ARG A 1 96 ? -6.338 -13.973 6.671 1.00 88.50 96 ARG A N 1
ATOM 732 C CA . ARG A 1 96 ? -6.171 -14.957 7.744 1.00 88.50 96 ARG A CA 1
ATOM 733 C C . ARG A 1 96 ? -7.108 -16.129 7.519 1.00 88.50 96 ARG A C 1
ATOM 735 O O . ARG A 1 96 ? -8.326 -15.982 7.557 1.00 88.50 96 ARG A O 1
ATOM 742 N N . LYS A 1 97 ? -6.537 -17.314 7.332 1.00 85.19 97 LYS A N 1
ATOM 743 C CA . LYS A 1 97 ? -7.303 -18.560 7.289 1.00 85.19 97 LYS A CA 1
ATOM 744 C C . LYS A 1 97 ? -7.418 -19.128 8.695 1.00 85.19 97 LYS A C 1
ATOM 746 O O . LYS A 1 97 ? -6.415 -19.302 9.380 1.00 85.19 97 LYS A O 1
ATOM 751 N N . SER A 1 98 ? -8.638 -19.433 9.099 1.00 80.00 98 SER A N 1
ATOM 752 C CA . SER A 1 98 ? -8.949 -20.166 10.314 1.00 80.00 98 SER A CA 1
ATOM 753 C C . SER A 1 98 ? -9.626 -21.479 9.930 1.00 80.00 98 SER A C 1
ATOM 755 O O . SER A 1 98 ? -10.649 -21.450 9.242 1.00 80.00 98 SER A O 1
ATOM 757 N N . PRO A 1 99 ? -9.120 -22.633 10.397 1.00 80.56 99 PRO A N 1
ATOM 758 C CA . PRO A 1 99 ? -9.791 -23.913 10.188 1.00 80.56 99 PRO A CA 1
ATOM 759 C C . PRO A 1 99 ? -11.235 -23.943 10.711 1.00 80.56 99 PRO A C 1
ATOM 761 O O . PRO A 1 99 ? -12.050 -24.692 10.186 1.00 80.56 99 PRO A O 1
ATOM 764 N N . SER A 1 100 ? -11.559 -23.137 11.728 1.00 81.44 100 SER A N 1
ATOM 765 C CA . SER A 1 100 ? -12.875 -23.119 12.378 1.00 81.44 100 SER A CA 1
ATOM 766 C C . SER A 1 100 ? -13.776 -21.956 11.957 1.00 81.44 100 SER A C 1
ATOM 768 O O . SER A 1 100 ? -14.993 -22.092 12.012 1.00 81.44 100 SER A O 1
ATOM 770 N N . ALA A 1 101 ? -13.202 -20.820 11.552 1.00 78.69 101 ALA A N 1
ATOM 771 C CA . ALA A 1 101 ? -13.944 -19.587 11.258 1.00 78.69 101 ALA A CA 1
ATOM 772 C C . ALA A 1 101 ? -13.894 -19.169 9.775 1.00 78.69 101 ALA A C 1
ATOM 774 O O . ALA A 1 101 ? -14.409 -18.114 9.417 1.00 78.69 101 ALA A O 1
ATOM 775 N N . GLY A 1 102 ? -13.272 -19.971 8.905 1.00 86.62 102 GLY A N 1
ATOM 776 C CA . GLY A 1 102 ? -13.157 -19.672 7.478 1.00 86.62 102 GLY A CA 1
ATOM 777 C C . GLY A 1 102 ? -12.037 -18.675 7.178 1.00 86.62 102 GLY A C 1
ATOM 778 O O . GLY A 1 102 ? -10.885 -18.899 7.548 1.00 86.62 102 GLY A O 1
ATOM 779 N N . VAL A 1 103 ? -12.347 -17.591 6.467 1.00 88.12 103 VAL A N 1
ATOM 780 C CA . VAL A 1 103 ? -11.371 -16.569 6.061 1.00 88.12 103 VAL A CA 1
ATOM 781 C C . VAL A 1 103 ? -11.757 -15.229 6.670 1.00 88.12 103 VAL A C 1
ATOM 783 O O . VAL A 1 103 ? -12.878 -14.769 6.484 1.00 88.12 103 VAL A O 1
ATOM 786 N N . ALA A 1 104 ? -10.817 -14.599 7.368 1.00 88.69 104 ALA A N 1
ATOM 787 C CA . ALA A 1 104 ? -10.937 -13.229 7.846 1.00 88.69 104 ALA A CA 1
ATOM 788 C C . ALA A 1 104 ? -9.960 -12.335 7.079 1.00 88.69 104 ALA A C 1
ATOM 790 O O . ALA A 1 104 ? -8.798 -12.701 6.891 1.00 88.69 104 ALA A O 1
ATOM 791 N N . VAL A 1 105 ? -10.423 -11.161 6.661 1.00 91.75 105 VAL A N 1
ATOM 792 C CA . VAL A 1 105 ? -9.610 -10.157 5.969 1.00 91.75 105 VAL A CA 1
ATOM 793 C C . VAL A 1 105 ? -9.411 -8.966 6.899 1.00 91.75 105 VAL A C 1
ATOM 795 O O . VAL A 1 105 ? -10.340 -8.540 7.581 1.00 91.75 105 VAL A O 1
ATOM 798 N N . ALA A 1 106 ? -8.185 -8.460 6.963 1.00 93.25 106 ALA A N 1
ATOM 799 C CA . ALA A 1 106 ? -7.836 -7.245 7.687 1.00 93.25 106 ALA A CA 1
ATOM 800 C C . ALA A 1 106 ? -6.939 -6.368 6.815 1.00 93.25 106 ALA A C 1
ATOM 802 O O . ALA A 1 106 ? -6.224 -6.884 5.963 1.00 93.25 106 ALA A O 1
ATOM 803 N N . TYR A 1 107 ? -6.929 -5.065 7.070 1.00 96.31 107 TYR A N 1
ATOM 804 C CA . TYR A 1 107 ? -6.135 -4.102 6.311 1.00 96.31 107 TYR A CA 1
ATOM 805 C C . TYR A 1 107 ? -5.190 -3.350 7.242 1.00 96.31 107 TYR A C 1
ATOM 807 O O . TYR A 1 107 ? -5.510 -3.125 8.414 1.00 96.31 107 TYR A O 1
ATOM 815 N N . ARG A 1 108 ? -4.002 -3.003 6.744 1.00 97.12 108 ARG A N 1
ATOM 816 C CA . ARG A 1 108 ? -2.991 -2.247 7.491 1.00 97.12 108 ARG A CA 1
ATOM 817 C C . ARG A 1 108 ? -2.401 -1.139 6.631 1.00 97.12 108 ARG A C 1
ATOM 819 O O . ARG A 1 108 ? -2.139 -1.367 5.456 1.00 97.12 108 ARG A O 1
ATOM 826 N N . LEU A 1 109 ? -2.147 0.020 7.231 1.00 97.69 109 LEU A N 1
ATOM 827 C CA . LEU A 1 109 ? -1.430 1.116 6.580 1.00 97.69 109 LEU A CA 1
ATOM 828 C C . LEU A 1 109 ? 0.081 0.907 6.710 1.00 97.69 109 LEU A C 1
ATOM 830 O O . LEU A 1 109 ? 0.582 0.743 7.827 1.00 97.69 109 LEU A O 1
ATOM 834 N N . ILE A 1 110 ? 0.800 0.938 5.589 1.00 97.94 110 ILE A N 1
ATOM 835 C CA . ILE A 1 110 ? 2.265 0.918 5.575 1.00 97.94 110 ILE A CA 1
ATOM 836 C C . ILE A 1 110 ? 2.782 2.313 5.937 1.00 97.94 110 ILE A C 1
ATOM 838 O O . ILE A 1 110 ? 2.481 3.293 5.259 1.00 97.94 110 ILE A O 1
ATOM 842 N N . VAL A 1 111 ? 3.574 2.400 7.004 1.00 96.94 111 VAL A N 1
ATOM 843 C CA . VAL A 1 111 ? 4.162 3.656 7.492 1.00 96.94 111 VAL A CA 1
ATOM 844 C C . VAL A 1 111 ? 5.679 3.556 7.576 1.00 96.94 111 VAL A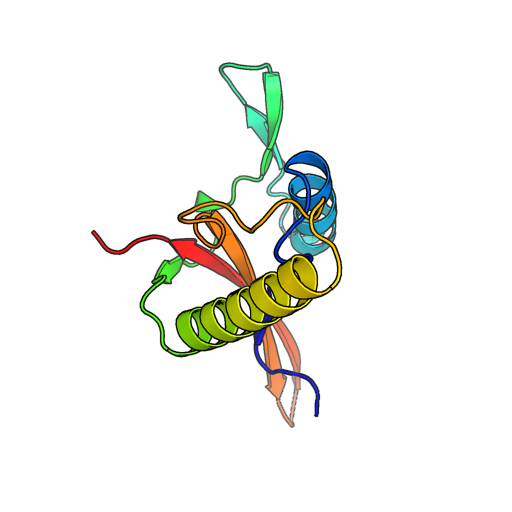 C 1
ATOM 846 O O . VAL A 1 111 ? 6.234 2.484 7.823 1.00 96.94 111 VAL A O 1
ATOM 849 N N . GLU A 1 112 ? 6.363 4.681 7.411 1.00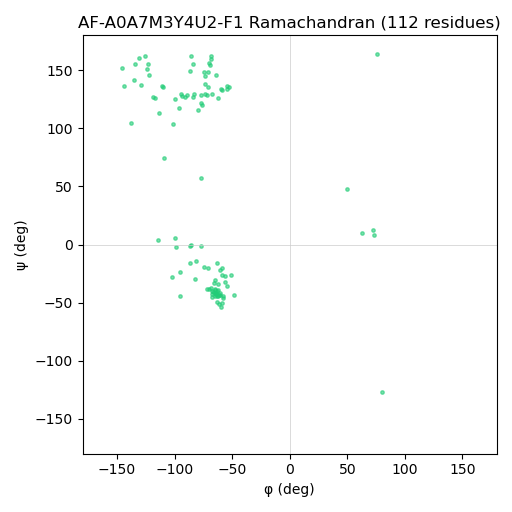 91.00 112 GLU A N 1
ATOM 850 C CA . GLU A 1 112 ? 7.794 4.762 7.695 1.00 91.00 112 GLU A CA 1
ATOM 851 C C . GLU A 1 112 ? 8.050 4.701 9.212 1.00 91.00 112 GLU A C 1
ATOM 853 O O . GLU A 1 112 ? 7.205 5.093 10.023 1.00 91.00 112 GLU A O 1
ATOM 858 N N . GLY A 1 113 ? 9.195 4.137 9.607 1.00 79.88 113 GLY A N 1
ATOM 859 C CA . GLY A 1 113 ? 9.619 4.133 11.007 1.00 79.88 113 GLY A CA 1
ATOM 860 C C . GLY A 1 113 ? 10.028 5.539 11.443 1.00 79.88 113 GLY A C 1
ATOM 861 O O . GLY A 1 113 ? 10.722 6.223 10.696 1.00 79.88 113 GLY A O 1
ATOM 862 N N . SER A 1 114 ? 9.585 5.952 12.633 1.00 63.06 114 SER A N 1
ATOM 863 C CA . SER A 1 114 ? 10.058 7.175 13.297 1.00 63.06 114 SER A CA 1
ATOM 864 C C . SER A 1 114 ? 11.410 6.973 13.967 1.00 63.06 114 SER A C 1
ATOM 866 O O . SER A 1 114 ? 11.720 5.825 14.356 1.00 63.06 114 SER A O 1
#

Mean predicted aligned error: 4.36 Å

pLDDT: mean 92.09, std 8.0, range [48.47, 97.94]

Foldseek 3Di:
DDDQKDFQDALDDDPVRQQVRVCVVCVVVVQWDQDPPPRDIDGNQVPAAADECPPPVNVVNVVVNQVVQVVVCVVPVPRDGGDVVSQAQTKMWGWDADPVPGIDIGIHHYHHDD

Sequence (114 aa):
MVPHQELVGAPNISAEEQFAVESEELEPWSLIQLDSETGEQRLAKELLPKILITDPIVQVIKEAAEAQDVAALAANPDHKPLASGWIADRVLKVIRKSPSAGVAVAYRLIVEGS

Secondary structure (DSSP, 8-state):
---SEEESS-SS--HHHHHHHHHHHHGGGT-EEE-TTT--EEE-GGGSPEEETTSHHHHHHHHHHHHHHHHHHHH-TT--PPPTTTTTTPEEEEEEEETTTEEEEEEEEEE---